Protein AF-A0A5S9M844-F1 (afdb_monomer_lite)

Organism: Bacillus safensis (NCBI:txid561879)

pLDDT: mean 79.95, std 13.45, range [50.41, 96.06]

Radius of gyration: 14.81 Å; chains: 1; bounding box: 38×20×36 Å

Structure (mmCIF, N/CA/C/O backbone):
data_AF-A0A5S9M844-F1
#
_entry.id   AF-A0A5S9M844-F1
#
loop_
_atom_site.group_PDB
_atom_site.id
_atom_site.type_symbol
_atom_site.label_atom_id
_atom_site.label_alt_id
_atom_site.label_comp_id
_atom_site.label_asym_id
_atom_site.label_entity_id
_atom_site.label_seq_id
_atom_site.pdbx_PDB_ins_code
_atom_site.Cartn_x
_atom_site.Cartn_y
_atom_site.Cartn_z
_atom_site.occupancy
_atom_site.B_iso_or_equiv
_atom_site.auth_seq_id
_atom_site.auth_comp_id
_atom_site.auth_asym_id
_atom_site.auth_atom_id
_atom_site.pdbx_PDB_model_num
ATOM 1 N N . MET A 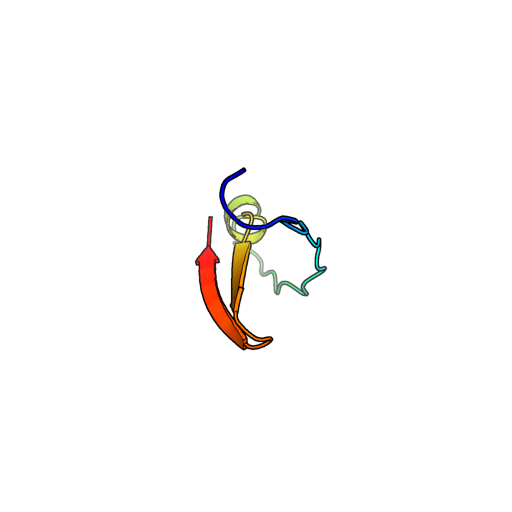1 1 ? -25.160 9.191 19.942 1.00 51.25 1 MET A N 1
ATOM 2 C CA . MET A 1 1 ? -23.831 9.237 19.294 1.00 51.25 1 MET A CA 1
ATOM 3 C C . MET A 1 1 ? -23.682 7.941 18.507 1.00 51.25 1 MET A C 1
ATOM 5 O O . MET A 1 1 ? -23.759 6.906 19.163 1.00 51.25 1 MET A O 1
ATOM 9 N N . PRO A 1 2 ? -23.611 7.920 17.162 1.00 52.19 2 PRO A N 1
ATOM 10 C CA . PRO A 1 2 ? -23.554 6.648 16.456 1.00 52.19 2 PRO A CA 1
ATOM 11 C C . PRO A 1 2 ? -22.106 6.147 16.348 1.00 52.19 2 PRO A C 1
ATOM 13 O O . PRO A 1 2 ? -21.249 6.817 15.789 1.00 52.19 2 PRO A O 1
ATOM 16 N N . LEU A 1 3 ? -21.905 4.979 16.962 1.00 50.41 3 LEU A N 1
ATOM 17 C CA . LEU A 1 3 ? -20.919 3.921 16.712 1.00 50.41 3 LEU A CA 1
ATOM 18 C C . LEU A 1 3 ? -19.486 4.335 16.315 1.00 50.41 3 LEU A C 1
ATOM 20 O O . LEU A 1 3 ? -19.180 4.491 15.140 1.00 50.41 3 LEU A O 1
ATOM 24 N N . GLY A 1 4 ? -18.613 4.365 17.333 1.00 54.25 4 GLY A N 1
ATOM 25 C CA . GLY A 1 4 ? -17.274 3.746 17.323 1.00 54.25 4 GLY A CA 1
ATOM 26 C C . GLY A 1 4 ? -16.282 4.286 16.290 1.00 54.25 4 GLY A C 1
ATOM 27 O O . GLY A 1 4 ? -16.184 3.745 15.200 1.00 54.25 4 GLY A O 1
ATOM 28 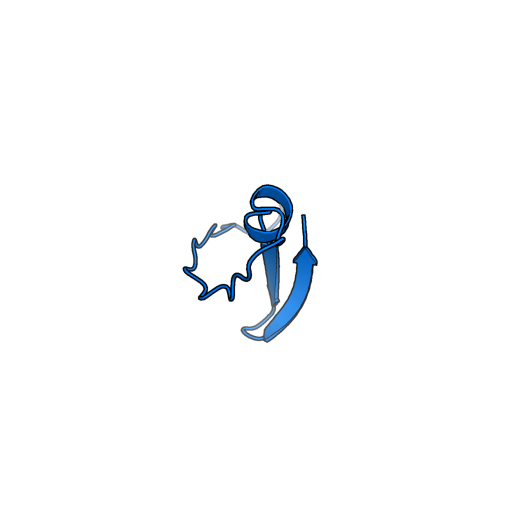N N . SER A 1 5 ? -15.614 5.413 16.534 1.00 61.31 5 SER A N 1
ATOM 29 C CA . SER A 1 5 ? -14.389 5.521 17.355 1.00 61.31 5 SER A CA 1
ATOM 30 C C . SER A 1 5 ? -13.160 4.859 16.708 1.00 61.31 5 SER A C 1
ATOM 32 O O . SER A 1 5 ? -13.088 3.643 16.602 1.00 61.31 5 SER A O 1
ATOM 34 N N . GLU A 1 6 ? -12.197 5.725 16.362 1.00 54.34 6 GLU A N 1
ATOM 35 C CA . GLU A 1 6 ? -10.810 5.474 15.930 1.00 54.34 6 GLU A CA 1
ATOM 36 C C . GLU A 1 6 ? -10.603 4.758 14.583 1.00 54.34 6 GLU A C 1
ATOM 38 O O . GLU A 1 6 ? -10.270 3.578 14.519 1.00 54.34 6 GLU A O 1
ATOM 43 N N . MET A 1 7 ? -10.645 5.522 13.482 1.00 60.84 7 MET A N 1
ATOM 44 C CA . MET A 1 7 ? -9.793 5.191 12.334 1.00 60.84 7 MET A CA 1
ATOM 45 C C . MET A 1 7 ? -8.345 5.511 12.731 1.00 60.84 7 MET A C 1
ATOM 47 O O . MET A 1 7 ? -7.951 6.673 12.751 1.00 60.84 7 MET A O 1
ATOM 51 N N . LYS A 1 8 ? -7.567 4.493 13.117 1.00 59.91 8 LYS A N 1
ATOM 52 C CA . LYS A 1 8 ? -6.107 4.615 13.207 1.00 59.91 8 LYS A CA 1
ATOM 53 C C . LYS A 1 8 ? -5.532 4.463 11.807 1.00 59.91 8 LYS A C 1
ATOM 55 O O . LYS A 1 8 ? -5.339 3.343 11.338 1.00 59.91 8 LYS A O 1
ATOM 60 N N . GLU A 1 9 ? -5.258 5.583 11.153 1.00 63.00 9 GLU A N 1
ATOM 61 C CA . GLU A 1 9 ? -4.335 5.592 10.021 1.00 63.00 9 GLU A CA 1
ATOM 62 C C . GLU A 1 9 ? -2.968 5.157 10.552 1.00 63.00 9 GLU A C 1
ATOM 64 O O . GLU A 1 9 ? -2.396 5.784 11.443 1.00 63.00 9 GLU A O 1
ATOM 69 N N . THR A 1 10 ? -2.509 3.997 10.093 1.00 71.19 10 THR A N 1
ATOM 70 C CA . THR A 1 10 ? -1.187 3.474 10.429 1.00 71.19 10 THR A CA 1
ATOM 71 C C . THR A 1 10 ? -0.390 3.466 9.143 1.00 71.19 10 THR A C 1
ATOM 73 O O . THR A 1 10 ? -0.740 2.745 8.211 1.00 71.19 10 THR A O 1
ATOM 76 N N . GLU A 1 11 ? 0.658 4.278 9.091 1.00 71.06 11 GLU A N 1
ATOM 77 C CA . GLU A 1 11 ? 1.644 4.202 8.021 1.00 71.06 11 GLU A CA 1
ATOM 78 C C . GLU A 1 11 ? 2.505 2.958 8.248 1.00 71.06 11 GLU A C 1
ATOM 80 O O . GLU A 1 11 ? 2.983 2.699 9.357 1.00 71.06 11 GLU A O 1
ATOM 85 N N . VAL A 1 12 ? 2.649 2.151 7.201 1.00 77.06 12 VAL A N 1
ATOM 86 C CA . VAL A 1 12 ? 3.481 0.950 7.213 1.00 77.06 12 VAL A CA 1
ATOM 87 C C . VAL A 1 12 ? 4.461 1.029 6.055 1.00 77.06 12 VAL A C 1
ATOM 89 O O . VAL A 1 12 ? 4.063 1.195 4.904 1.00 77.06 12 VAL A O 1
ATOM 92 N N . ASP A 1 13 ? 5.748 0.890 6.360 1.00 78.88 13 ASP A N 1
ATOM 93 C CA . ASP A 1 13 ? 6.775 0.795 5.330 1.00 78.88 13 ASP A CA 1
ATOM 94 C C . ASP A 1 13 ? 6.730 -0.593 4.684 1.00 78.88 13 ASP A C 1
ATOM 96 O O . ASP A 1 13 ? 6.735 -1.623 5.365 1.00 78.88 13 ASP A O 1
ATOM 100 N N . ALA A 1 14 ? 6.725 -0.629 3.354 1.00 82.19 14 ALA A N 1
ATOM 101 C CA . ALA A 1 14 ? 6.783 -1.858 2.575 1.00 82.19 14 ALA A CA 1
ATOM 102 C C . ALA A 1 14 ? 8.018 -1.857 1.669 1.00 82.19 14 ALA A C 1
ATOM 104 O O . ALA A 1 14 ? 8.379 -0.844 1.071 1.00 82.19 14 ALA A O 1
ATOM 105 N N . LEU A 1 15 ? 8.659 -3.019 1.532 1.00 86.44 15 LEU A N 1
ATOM 106 C CA . LEU A 1 15 ? 9.695 -3.205 0.520 1.00 86.44 15 LEU A CA 1
ATOM 107 C C . LEU A 1 15 ? 9.032 -3.398 -0.846 1.00 86.44 15 LEU A C 1
ATOM 109 O O . LEU A 1 15 ? 8.235 -4.318 -1.028 1.00 86.44 15 LEU A O 1
ATOM 113 N N . VAL A 1 16 ? 9.398 -2.552 -1.808 1.00 85.88 16 VAL A N 1
ATOM 114 C CA . VAL A 1 16 ? 8.909 -2.622 -3.189 1.00 85.88 16 VAL A CA 1
ATOM 115 C C . VAL A 1 16 ? 10.067 -2.971 -4.118 1.00 85.88 16 VAL A C 1
ATOM 117 O O . VAL A 1 16 ? 11.104 -2.310 -4.121 1.00 85.88 16 VAL A O 1
ATOM 120 N N . GLU A 1 17 ? 9.895 -4.018 -4.926 1.00 89.81 17 GLU A N 1
ATOM 121 C CA . GLU A 1 17 ? 10.855 -4.366 -5.974 1.00 89.81 17 GLU A CA 1
ATOM 122 C C . GLU A 1 17 ? 10.670 -3.446 -7.193 1.00 89.81 17 GLU A C 1
ATOM 124 O O . GLU A 1 17 ? 9.563 -3.323 -7.7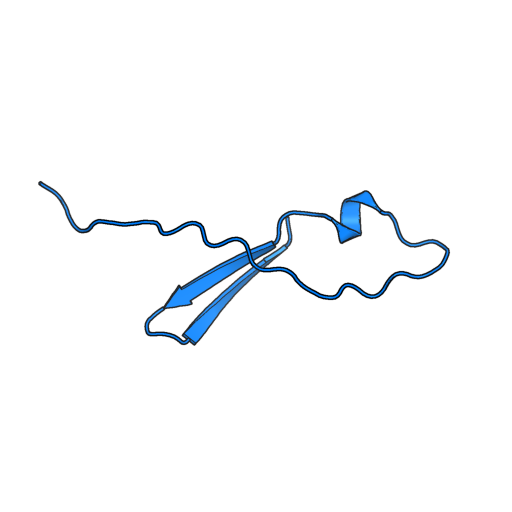36 1.00 89.81 17 GLU A O 1
ATOM 129 N N . VAL A 1 18 ? 11.773 -2.835 -7.634 1.00 92.31 18 VAL A N 1
ATOM 130 C CA . VAL A 1 18 ? 11.834 -1.921 -8.783 1.00 92.31 18 VAL A 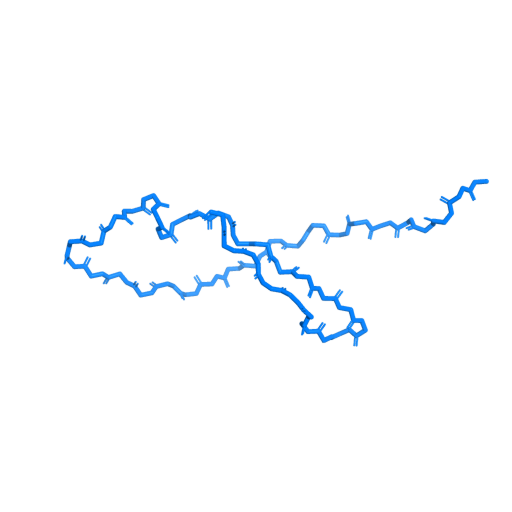CA 1
ATOM 131 C C . VAL A 1 18 ? 12.794 -2.438 -9.851 1.00 92.31 18 VAL A C 1
ATOM 133 O O . VAL A 1 18 ? 13.870 -2.958 -9.546 1.00 92.31 18 VAL A O 1
ATOM 136 N N . LYS A 1 19 ? 12.408 -2.295 -11.120 1.00 96.06 19 LYS A N 1
ATOM 137 C CA . LYS A 1 19 ? 13.188 -2.714 -12.294 1.00 96.06 19 LYS A CA 1
ATOM 138 C C . LYS A 1 19 ? 13.287 -1.585 -13.316 1.00 96.06 19 LYS A C 1
ATOM 140 O O . LYS A 1 19 ? 12.468 -0.671 -13.347 1.00 96.06 19 LYS A O 1
ATOM 145 N N . ILE A 1 20 ? 14.299 -1.655 -14.184 1.00 95.69 20 ILE A N 1
ATOM 146 C CA . ILE A 1 20 ? 14.436 -0.713 -15.304 1.00 95.69 20 ILE A CA 1
ATOM 147 C C . ILE A 1 20 ? 13.203 -0.838 -16.203 1.00 95.69 20 ILE A C 1
ATOM 149 O O . ILE A 1 20 ? 12.906 -1.923 -16.698 1.00 95.69 20 ILE A O 1
ATOM 153 N N . GLY A 1 21 ? 12.519 0.286 -16.421 1.00 95.00 21 GLY A N 1
ATOM 154 C CA . GLY A 1 21 ? 11.278 0.352 -17.193 1.00 95.00 21 GLY A CA 1
ATOM 155 C C . GLY A 1 21 ? 10.006 0.390 -16.343 1.00 95.00 21 GLY A C 1
ATOM 156 O O . GLY A 1 21 ? 8.944 0.663 -16.898 1.00 95.00 21 GLY A O 1
ATOM 157 N N . ASP A 1 22 ? 10.098 0.185 -15.025 1.00 93.75 22 ASP A N 1
ATOM 158 C CA . ASP A 1 22 ? 8.959 0.397 -14.132 1.00 93.75 22 ASP A CA 1
ATOM 159 C C . ASP A 1 22 ? 8.573 1.881 -14.101 1.00 93.75 22 ASP A C 1
ATOM 161 O O . ASP A 1 22 ? 9.428 2.772 -14.047 1.00 93.75 22 ASP A O 1
ATOM 165 N N . LYS A 1 23 ? 7.265 2.147 -14.104 1.00 91.12 23 LYS A N 1
ATOM 166 C CA . LYS A 1 23 ? 6.738 3.482 -13.832 1.00 91.12 23 LYS A CA 1
ATOM 167 C C . LYS A 1 23 ? 6.764 3.727 -12.335 1.00 91.12 23 LYS A C 1
ATOM 169 O O . LYS A 1 23 ? 6.205 2.955 -11.562 1.00 91.12 23 LYS A O 1
ATOM 174 N N . TRP A 1 24 ? 7.430 4.808 -11.950 1.00 88.56 24 TRP A N 1
ATOM 175 C CA . TRP A 1 24 ? 7.586 5.167 -10.549 1.00 88.56 24 TRP A CA 1
ATOM 176 C C . TRP A 1 24 ? 6.243 5.457 -9.878 1.00 88.56 24 TRP A C 1
ATOM 178 O O . TRP A 1 24 ? 5.978 4.927 -8.804 1.00 88.56 24 TRP A O 1
ATOM 188 N N . ASP A 1 25 ? 5.381 6.227 -10.544 1.00 87.12 25 ASP A N 1
ATOM 189 C CA . ASP A 1 25 ? 4.065 6.592 -10.016 1.00 87.12 25 ASP A CA 1
ATOM 190 C C . ASP A 1 25 ? 3.201 5.353 -9.747 1.00 87.12 25 ASP A C 1
ATOM 192 O O . ASP A 1 25 ? 2.699 5.207 -8.640 1.00 87.12 25 ASP A O 1
ATOM 196 N N . ASP A 1 26 ? 3.144 4.402 -10.687 1.00 85.31 26 ASP A N 1
ATOM 197 C CA . ASP A 1 26 ? 2.410 3.134 -10.537 1.00 85.31 26 ASP A CA 1
ATOM 198 C C . ASP A 1 26 ? 2.918 2.290 -9.342 1.00 85.31 26 ASP A C 1
ATOM 200 O O . ASP A 1 26 ? 2.183 1.488 -8.771 1.00 85.31 26 ASP A O 1
ATOM 204 N N . LYS A 1 27 ? 4.191 2.439 -8.950 1.00 84.38 27 LYS A N 1
ATOM 205 C CA . LYS A 1 27 ? 4.802 1.701 -7.826 1.00 84.38 27 LYS A CA 1
ATOM 206 C C . LYS A 1 27 ? 4.602 2.378 -6.477 1.00 84.38 27 LYS A C 1
ATOM 208 O O . LYS A 1 27 ? 4.691 1.701 -5.454 1.00 84.38 27 LYS A O 1
ATOM 213 N N . MET A 1 28 ? 4.388 3.690 -6.480 1.00 82.38 28 MET A N 1
ATOM 214 C CA . MET A 1 28 ? 4.220 4.508 -5.280 1.00 82.38 28 MET A CA 1
ATOM 215 C C . MET A 1 28 ? 2.758 4.852 -4.993 1.00 82.38 28 MET A C 1
ATOM 217 O O . MET A 1 28 ? 2.501 5.658 -4.104 1.00 82.38 28 MET A O 1
ATOM 221 N N . GLN A 1 29 ? 1.804 4.258 -5.715 1.00 78.50 29 GLN A N 1
ATOM 222 C CA . GLN A 1 29 ? 0.390 4.487 -5.438 1.00 78.50 29 GLN A CA 1
ATOM 223 C C . GLN A 1 29 ? 0.025 4.007 -4.030 1.00 78.50 29 GLN A C 1
ATOM 225 O O . GLN A 1 29 ? 0.468 2.946 -3.573 1.00 78.50 29 GLN A O 1
ATOM 230 N N . ASP A 1 30 ? -0.793 4.808 -3.349 1.00 74.56 30 ASP A N 1
ATOM 231 C CA . ASP A 1 30 ? -1.253 4.520 -2.000 1.00 74.56 30 ASP A CA 1
ATOM 232 C C . ASP A 1 30 ? -2.054 3.216 -1.988 1.00 74.56 30 ASP A C 1
ATOM 234 O O . ASP A 1 30 ? -3.151 3.109 -2.542 1.00 74.56 30 ASP A O 1
ATOM 238 N N . ASN A 1 31 ? -1.493 2.200 -1.339 1.00 80.69 31 ASN A N 1
ATOM 239 C CA . ASN A 1 31 ? -2.189 0.944 -1.115 1.00 80.69 31 ASN A CA 1
ATOM 240 C C . ASN A 1 31 ? -3.035 1.064 0.150 1.00 80.69 31 ASN A C 1
ATOM 242 O O . ASN A 1 31 ? -2.524 1.369 1.227 1.00 80.69 31 ASN A O 1
ATOM 246 N N . VAL A 1 32 ? -4.324 0.755 0.044 1.00 85.31 32 VAL A N 1
ATOM 247 C CA . VAL A 1 32 ? -5.224 0.706 1.200 1.00 85.31 32 VAL A CA 1
ATOM 248 C C . VAL A 1 32 ? -5.386 -0.743 1.634 1.00 85.31 32 VAL A C 1
ATOM 250 O O . VAL A 1 32 ? -5.852 -1.583 0.864 1.00 85.31 32 VAL A O 1
ATOM 253 N N . ILE A 1 33 ? -5.038 -1.037 2.885 1.00 87.12 33 ILE A N 1
ATOM 254 C CA . ILE A 1 33 ? -5.198 -2.365 3.486 1.00 87.12 33 ILE A CA 1
ATOM 255 C C . ILE A 1 33 ? -6.327 -2.300 4.513 1.00 87.12 33 ILE A C 1
ATOM 257 O O . ILE A 1 33 ? -6.269 -1.520 5.462 1.00 87.12 33 ILE A O 1
ATOM 261 N N . VAL A 1 34 ? -7.351 -3.137 4.348 1.00 88.00 34 VAL A N 1
ATOM 262 C CA . VAL A 1 34 ? -8.456 -3.250 5.307 1.00 88.00 34 VAL A CA 1
ATOM 263 C C . VAL A 1 34 ? -8.220 -4.462 6.197 1.00 88.00 34 VAL A C 1
ATOM 265 O O . VAL A 1 34 ? -8.171 -5.603 5.728 1.00 88.00 34 VAL A O 1
ATOM 268 N N . 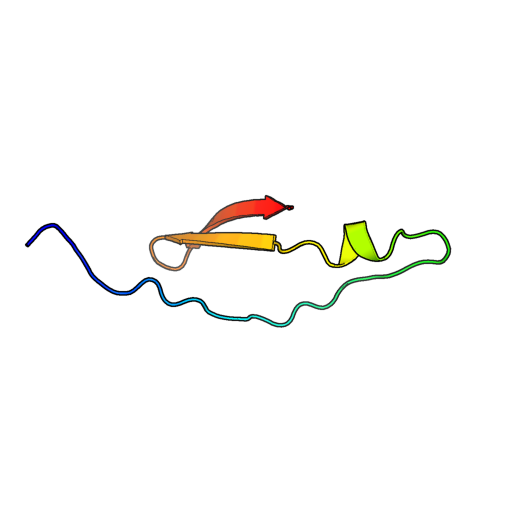VAL A 1 35 ? -8.104 -4.213 7.501 1.00 88.12 35 VAL A N 1
ATOM 269 C CA . VAL A 1 35 ? -7.910 -5.242 8.527 1.00 88.12 35 VAL A CA 1
ATOM 270 C C . VAL A 1 35 ? -9.159 -5.330 9.398 1.00 88.12 35 VAL A C 1
ATOM 272 O O . VAL A 1 35 ? -9.642 -4.322 9.909 1.00 88.12 35 VAL A O 1
ATOM 275 N N . LYS A 1 36 ? -9.675 -6.544 9.593 1.00 88.69 36 LYS A N 1
ATOM 276 C CA . LYS A 1 36 ? -10.804 -6.840 10.477 1.00 88.69 36 LYS A CA 1
ATOM 277 C C . LYS A 1 36 ? -10.431 -7.990 11.405 1.00 88.69 36 LYS A C 1
ATOM 279 O O . LYS A 1 36 ? -9.954 -9.020 10.940 1.00 88.69 36 LYS A O 1
ATOM 284 N N . ASP A 1 37 ? -10.615 -7.798 12.710 1.00 89.94 37 ASP A N 1
ATOM 285 C CA . ASP A 1 37 ? -10.286 -8.794 13.742 1.00 89.94 37 ASP A CA 1
ATOM 286 C C . ASP A 1 37 ? -8.834 -9.319 13.626 1.00 89.94 37 ASP A C 1
ATOM 288 O O . ASP A 1 37 ? -8.563 -10.511 13.748 1.00 89.94 37 ASP A O 1
ATOM 292 N N . GLY A 1 38 ? -7.889 -8.420 13.315 1.00 86.00 38 GLY A N 1
ATOM 293 C CA . GLY A 1 38 ? -6.470 -8.749 13.113 1.00 86.00 38 GLY A CA 1
ATOM 294 C C . GLY A 1 38 ? -6.144 -9.469 11.797 1.00 86.00 38 GLY A C 1
ATOM 295 O O . GLY A 1 38 ? -4.994 -9.840 11.582 1.00 86.00 38 GLY A O 1
ATOM 296 N N . THR A 1 39 ? -7.126 -9.655 10.911 1.00 91.06 39 THR A N 1
ATOM 297 C CA . THR A 1 39 ? -6.979 -10.361 9.630 1.00 91.06 39 THR A CA 1
ATOM 298 C C . THR A 1 39 ? -7.162 -9.404 8.456 1.00 91.06 39 THR A C 1
ATOM 300 O O . THR A 1 39 ? -8.082 -8.587 8.453 1.00 91.06 39 THR A O 1
ATOM 303 N N . ILE A 1 40 ? -6.306 -9.503 7.436 1.00 91.88 40 ILE A N 1
ATOM 304 C CA . ILE A 1 40 ? -6.464 -8.735 6.193 1.00 91.88 40 ILE A CA 1
ATOM 305 C C . ILE A 1 40 ? -7.674 -9.285 5.438 1.00 91.88 40 ILE A C 1
ATOM 307 O O . ILE A 1 40 ? -7.713 -10.467 5.102 1.00 91.88 40 ILE A O 1
ATOM 311 N N . VAL A 1 41 ? -8.654 -8.426 5.171 1.00 94.88 41 VAL A N 1
ATOM 312 C CA . VAL A 1 41 ? -9.872 -8.792 4.429 1.00 94.88 41 VAL A CA 1
ATOM 313 C C . VAL A 1 41 ? -9.925 -8.162 3.043 1.00 94.88 41 VAL A C 1
ATOM 315 O O . VAL A 1 41 ? -10.672 -8.640 2.195 1.00 94.88 41 VAL A O 1
ATOM 318 N N . GLU A 1 42 ? -9.131 -7.118 2.794 1.00 90.88 42 GLU A N 1
ATOM 319 C CA . GLU A 1 42 ? -9.091 -6.439 1.502 1.00 90.88 42 GLU A CA 1
ATOM 320 C C . GLU A 1 42 ? -7.776 -5.675 1.307 1.00 90.88 42 GLU A C 1
ATOM 322 O O . GLU A 1 42 ? -7.227 -5.116 2.258 1.00 90.88 42 GLU A O 1
ATOM 327 N N . ILE A 1 43 ? -7.301 -5.626 0.062 1.00 89.06 43 ILE A N 1
ATOM 328 C CA . ILE A 1 43 ? -6.204 -4.761 -0.379 1.00 89.06 43 ILE A CA 1
ATOM 329 C C . ILE A 1 43 ? -6.688 -4.024 -1.626 1.00 89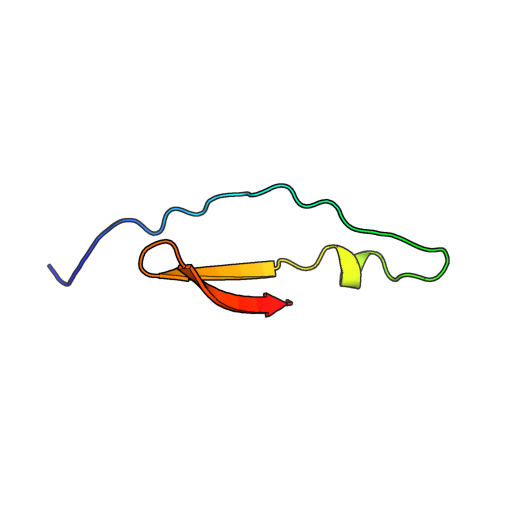.06 43 ILE A C 1
ATOM 331 O O . ILE A 1 43 ? -7.133 -4.660 -2.582 1.00 89.06 43 ILE A O 1
ATOM 335 N N . ARG A 1 44 ? -6.601 -2.694 -1.618 1.00 86.81 44 ARG A N 1
ATOM 336 C CA . ARG A 1 44 ? -6.893 -1.836 -2.769 1.00 86.81 44 ARG A CA 1
ATOM 337 C C . ARG A 1 44 ? -5.592 -1.202 -3.232 1.00 86.81 44 ARG A C 1
ATOM 339 O O . ARG A 1 44 ? -4.902 -0.586 -2.425 1.00 86.81 44 ARG A O 1
ATOM 346 N N . GLN A 1 45 ? -5.282 -1.369 -4.509 1.00 79.38 45 GLN A N 1
ATOM 347 C CA . GLN A 1 45 ? -4.188 -0.661 -5.165 1.00 79.38 45 GLN A CA 1
ATOM 348 C C . GLN A 1 45 ? -4.790 0.609 -5.768 1.00 79.38 45 GLN A C 1
ATOM 350 O O . GLN A 1 45 ? -5.795 0.513 -6.483 1.00 79.38 45 GLN A O 1
ATOM 355 N N . GLY A 1 46 ? -4.270 1.769 -5.359 1.00 65.19 46 GLY A N 1
ATOM 356 C CA . GLY A 1 46 ? -4.612 3.067 -5.948 1.00 65.19 46 GLY A CA 1
ATOM 357 C C . GLY A 1 46 ? -4.073 3.199 -7.356 1.00 65.19 46 GLY A C 1
ATOM 358 O O . GLY A 1 46 ? -3.147 2.432 -7.681 1.00 65.19 46 GLY A O 1
#

Foldseek 3Di:
DDDDDDPPPDDDDDDFDDDPPDDPCQRPFDWDFDDDPNHTPDIDGD

Sequence (46 aa):
MPLGSEMKETEVDALVEVKIGDKWDDKMQDNVIVVKDGTIVEIRQG

Secondary structure (DSSP, 8-state):
--S----------------TT--HHHHSS-EEEEEETTEEEEEEE-

InterPro domains:
  IPR021297 YlqD protein [PF11068] (1-44)